Protein AF-A0A2K3KSF4-F1 (afdb_monomer_lite)

pLDDT: mean 83.71, std 9.22, range [46.28, 93.12]

Structure (mmCIF, N/CA/C/O backbone):
data_AF-A0A2K3KSF4-F1
#
_entry.id   AF-A0A2K3KSF4-F1
#
loop_
_atom_site.group_PDB
_atom_site.id
_atom_site.type_symbol
_atom_site.label_atom_id
_atom_site.label_alt_id
_atom_site.label_comp_id
_atom_site.label_asym_id
_atom_site.label_entity_id
_atom_site.label_seq_id
_atom_site.pdbx_PDB_ins_code
_atom_site.Cartn_x
_atom_site.Cartn_y
_atom_site.Cartn_z
_atom_site.occupancy
_atom_site.B_iso_or_equiv
_atom_site.auth_seq_id
_atom_site.auth_comp_id
_atom_site.auth_asym_id
_atom_site.auth_atom_id
_atom_site.pdbx_PDB_model_num
ATOM 1 N N . ILE A 1 1 ? -15.328 -20.251 12.134 1.00 49.41 1 ILE A N 1
ATOM 2 C CA . ILE A 1 1 ? -14.632 -18.938 12.129 1.00 49.41 1 ILE A CA 1
ATOM 3 C C . ILE A 1 1 ? -14.385 -18.372 13.537 1.00 49.41 1 ILE A C 1
ATOM 5 O O . ILE A 1 1 ? -13.360 -17.735 13.728 1.00 49.41 1 ILE A O 1
ATOM 9 N N . GLY A 1 2 ? -15.227 -18.679 14.537 1.00 57.62 2 GLY A N 1
ATOM 10 C CA . GLY A 1 2 ? -15.095 -18.149 15.907 1.00 57.62 2 GLY A CA 1
ATOM 11 C C . GLY A 1 2 ? -13.895 -18.628 16.746 1.00 57.62 2 GLY A C 1
ATOM 12 O O . GLY A 1 2 ? -13.465 -17.900 17.637 1.00 57.62 2 GLY A O 1
ATOM 13 N N . GLU A 1 3 ? -13.295 -19.790 16.455 1.00 66.06 3 GLU A N 1
ATOM 14 C CA . GLU A 1 3 ? -12.231 -20.343 17.321 1.00 66.06 3 GLU A CA 1
ATOM 15 C C . GLU A 1 3 ? -10.923 -19.530 17.283 1.00 66.06 3 GLU A C 1
ATOM 17 O O . GLU A 1 3 ? -10.256 -19.364 18.302 1.00 66.06 3 GLU A O 1
ATOM 22 N N . ARG A 1 4 ? -10.577 -18.928 16.134 1.00 64.56 4 ARG A N 1
ATOM 23 C CA . ARG A 1 4 ? -9.352 -18.110 16.000 1.00 64.56 4 ARG A CA 1
ATOM 24 C C . ARG A 1 4 ? -9.434 -16.801 16.792 1.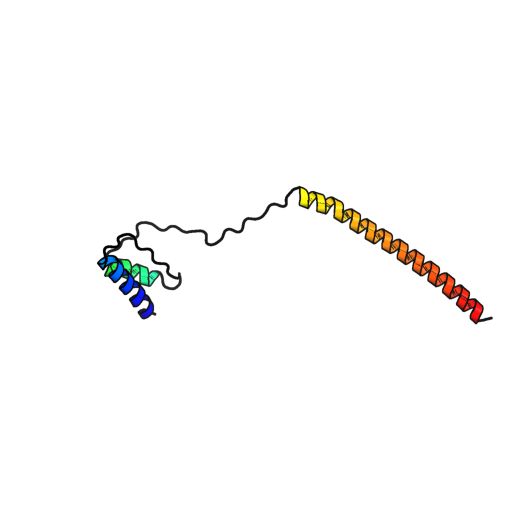00 64.56 4 ARG A C 1
ATOM 26 O O . ARG A 1 4 ? -8.424 -16.330 17.304 1.00 64.56 4 ARG A O 1
ATOM 33 N N . ASN A 1 5 ? -10.640 -16.257 16.952 1.00 71.62 5 ASN A N 1
ATOM 34 C CA . ASN A 1 5 ? -10.863 -15.045 17.743 1.00 71.62 5 ASN A CA 1
ATOM 35 C C . ASN A 1 5 ? -10.846 -15.334 19.238 1.00 71.62 5 ASN A C 1
ATOM 37 O O . ASN A 1 5 ? -10.479 -14.461 20.018 1.00 71.62 5 ASN A O 1
ATOM 41 N N . ARG A 1 6 ? -11.184 -16.562 19.650 1.00 77.00 6 ARG A N 1
ATOM 42 C CA . ARG A 1 6 ? -11.144 -16.972 21.057 1.00 77.00 6 ARG A CA 1
ATOM 43 C C . ARG A 1 6 ? -9.742 -16.834 21.645 1.00 77.00 6 ARG A C 1
ATOM 45 O O . ARG A 1 6 ? -9.611 -16.257 22.716 1.00 77.00 6 ARG A O 1
ATOM 52 N N . VAL A 1 7 ? -8.709 -17.257 20.916 1.00 83.19 7 VAL A N 1
ATOM 53 C CA . VAL A 1 7 ? -7.314 -17.141 21.377 1.00 83.19 7 VAL A CA 1
ATOM 54 C C . VAL A 1 7 ? -6.883 -15.677 21.510 1.00 83.19 7 VAL A C 1
ATOM 56 O O . VAL A 1 7 ? -6.235 -15.318 22.489 1.00 83.19 7 VAL A O 1
ATOM 59 N N . ALA A 1 8 ? -7.262 -14.811 20.565 1.00 83.00 8 ALA A N 1
ATOM 60 C CA . ALA A 1 8 ? -6.945 -13.382 20.639 1.00 83.00 8 ALA A CA 1
ATOM 61 C C . ALA A 1 8 ? -7.592 -12.715 21.867 1.00 83.00 8 ALA A C 1
ATOM 63 O O . ALA A 1 8 ? -6.933 -11.969 22.589 1.00 83.00 8 ALA A O 1
ATOM 64 N N . ILE A 1 9 ? -8.856 -13.047 22.137 1.00 86.75 9 ILE A N 1
ATOM 65 C CA . ILE A 1 9 ? -9.602 -12.569 23.305 1.00 86.75 9 ILE A CA 1
ATOM 66 C C . ILE A 1 9 ? -9.026 -13.112 24.623 1.00 86.75 9 ILE A C 1
ATOM 68 O O . ILE A 1 9 ? -8.894 -12.370 25.594 1.00 86.75 9 ILE A O 1
ATOM 72 N N . GLU A 1 10 ? -8.617 -14.378 24.662 1.00 88.06 10 GLU A N 1
ATOM 73 C CA . GLU A 1 10 ? -7.984 -14.988 25.837 1.00 88.06 10 GLU A CA 1
ATOM 74 C C . GLU A 1 10 ? -6.643 -14.314 26.171 1.00 88.06 10 GLU A C 1
ATOM 76 O O . GLU A 1 10 ? -6.359 -14.002 27.329 1.00 88.06 10 GLU A O 1
ATOM 81 N N . ARG A 1 11 ? -5.836 -14.005 25.148 1.00 89.19 11 ARG A N 1
ATOM 82 C CA . ARG A 1 11 ? -4.585 -13.254 25.322 1.00 89.19 11 ARG A CA 1
ATOM 83 C C . ARG A 1 11 ? -4.827 -11.816 25.767 1.00 89.19 11 ARG A C 1
ATOM 85 O O . ARG A 1 11 ? -4.067 -11.326 26.598 1.00 89.19 11 ARG A O 1
ATOM 92 N N . LEU A 1 12 ? -5.877 -11.169 25.261 1.00 88.94 12 LEU A N 1
ATOM 93 C CA . LEU A 1 12 ? -6.285 -9.840 25.711 1.00 88.94 12 LEU A CA 1
ATOM 94 C C . LEU A 1 12 ? -6.660 -9.851 27.198 1.00 88.94 12 LEU A C 1
ATOM 96 O O . LEU A 1 12 ? -6.143 -9.034 27.956 1.00 88.94 12 LEU A O 1
ATOM 100 N N . ARG A 1 13 ? -7.487 -10.814 27.627 1.00 89.50 13 ARG A N 1
ATOM 101 C CA . ARG A 1 13 ? -7.865 -10.994 29.037 1.00 89.50 13 ARG A CA 1
ATOM 102 C C . ARG A 1 13 ? -6.632 -11.195 29.917 1.00 89.50 13 ARG A C 1
ATOM 104 O O . ARG A 1 13 ? -6.425 -10.430 30.846 1.00 89.50 13 ARG A O 1
ATOM 111 N N . SER A 1 14 ? -5.745 -12.120 29.543 1.00 91.06 14 SER A N 1
ATOM 112 C CA . SER A 1 14 ? -4.503 -12.368 30.287 1.00 91.06 14 SER A CA 1
ATOM 113 C C . SER A 1 14 ? -3.594 -11.134 30.386 1.00 91.06 14 SER A C 1
ATOM 115 O O . SER A 1 14 ? -2.907 -10.958 31.389 1.00 91.06 14 SER A O 1
ATOM 117 N N . ALA A 1 15 ? -3.561 -10.275 29.363 1.00 90.50 15 ALA A N 1
ATOM 118 C CA . ALA A 1 15 ? -2.792 -9.034 29.408 1.00 90.50 15 ALA A CA 1
ATOM 119 C C . ALA A 1 15 ? -3.422 -7.993 30.352 1.00 90.50 15 ALA A C 1
ATOM 121 O O . ALA A 1 15 ? -2.696 -7.329 31.092 1.00 90.50 15 ALA A O 1
ATOM 122 N N . MET A 1 16 ? -4.751 -7.881 30.377 1.00 89.00 16 MET A N 1
ATOM 123 C CA . MET A 1 16 ? -5.449 -6.992 31.312 1.00 89.00 16 MET A CA 1
ATOM 124 C C . MET A 1 16 ? -5.358 -7.486 32.758 1.00 89.00 16 MET A C 1
ATOM 126 O O . MET A 1 16 ? -5.091 -6.681 33.645 1.00 89.00 16 MET A O 1
ATOM 130 N N . ASP A 1 17 ? -5.453 -8.799 32.988 1.00 91.56 17 ASP A N 1
ATOM 131 C CA . ASP A 1 17 ? -5.283 -9.413 34.315 1.00 91.56 17 ASP A CA 1
ATOM 132 C C . ASP A 1 17 ? -3.872 -9.173 34.885 1.00 91.56 17 ASP A C 1
ATOM 134 O O . ASP A 1 17 ? -3.682 -9.086 36.095 1.00 91.56 17 ASP A O 1
ATOM 138 N N . LYS A 1 18 ? -2.867 -9.007 34.014 1.00 93.12 18 LYS A N 1
ATOM 139 C CA . LYS A 1 18 ? -1.495 -8.608 34.385 1.00 93.12 18 LYS A CA 1
ATOM 140 C C . LYS A 1 18 ? -1.340 -7.105 34.660 1.00 93.12 18 LYS A C 1
ATOM 142 O O . LYS A 1 18 ? -0.231 -6.656 34.941 1.00 93.12 18 LYS A O 1
ATOM 147 N N . GLY A 1 19 ? -2.417 -6.324 34.573 1.00 92.44 19 GLY A N 1
ATOM 148 C CA . GLY A 1 19 ? -2.430 -4.884 34.838 1.00 92.44 19 GLY A CA 1
ATOM 149 C C . GLY A 1 19 ? -2.018 -4.005 33.653 1.00 92.44 19 GLY A C 1
ATOM 150 O O . GLY A 1 19 ? -1.748 -2.818 33.841 1.00 92.44 19 GLY A O 1
ATOM 151 N N . HIS A 1 20 ? -1.948 -4.539 32.427 1.00 91.12 20 HIS A N 1
ATOM 152 C CA . HIS A 1 20 ? -1.649 -3.718 31.253 1.00 91.12 20 HIS A CA 1
ATOM 153 C C . HIS A 1 20 ? -2.869 -2.880 30.847 1.00 91.12 20 HIS A C 1
ATOM 155 O O . HIS A 1 20 ? -3.930 -3.410 30.535 1.00 91.12 20 HIS A O 1
ATOM 161 N N . ASN A 1 21 ? -2.695 -1.560 30.797 1.00 85.00 21 ASN A N 1
ATOM 162 C CA . ASN A 1 21 ? -3.738 -0.589 30.441 1.00 85.00 21 ASN A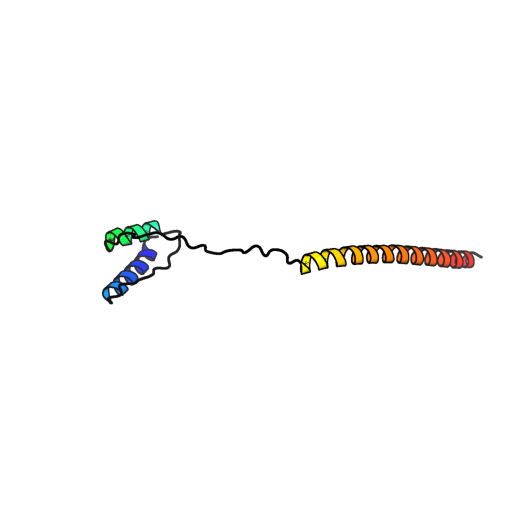 CA 1
ATOM 163 C C . ASN A 1 21 ? -3.630 -0.057 28.999 1.00 85.00 21 ASN A C 1
ATOM 165 O O . ASN A 1 21 ? -4.545 0.600 28.511 1.00 85.00 21 ASN A O 1
ATOM 169 N N . LYS A 1 22 ? -2.514 -0.326 28.311 1.00 86.44 22 LYS A N 1
ATOM 170 C CA . LYS A 1 22 ? -2.266 0.061 26.916 1.00 86.44 22 LYS A CA 1
ATOM 171 C C . LYS A 1 22 ? -1.970 -1.188 26.101 1.00 86.44 22 LYS A C 1
ATOM 173 O O . LYS A 1 22 ? -0.861 -1.714 26.151 1.00 86.44 22 LYS A O 1
ATOM 178 N N . ILE A 1 23 ? -2.972 -1.669 25.373 1.00 88.38 23 ILE A N 1
ATOM 179 C CA . ILE A 1 23 ? -2.887 -2.907 24.598 1.00 88.38 23 ILE A CA 1
ATOM 180 C C . ILE A 1 23 ? -3.199 -2.584 23.139 1.00 88.38 23 ILE A C 1
ATOM 182 O O . ILE A 1 23 ? -4.236 -2.000 22.838 1.00 88.38 23 ILE A O 1
ATOM 186 N N . ALA A 1 24 ? -2.297 -2.968 22.237 1.00 87.31 24 ALA A N 1
ATOM 187 C CA . ALA A 1 24 ? -2.499 -2.872 20.797 1.00 87.31 24 ALA A CA 1
ATOM 188 C C . ALA A 1 24 ? -2.771 -4.268 20.225 1.00 87.31 24 ALA A C 1
ATOM 190 O O . ALA A 1 24 ? -2.031 -5.211 20.508 1.00 87.31 24 ALA A O 1
ATOM 191 N N . ILE A 1 25 ? -3.819 -4.399 19.410 1.00 82.06 25 ILE A N 1
ATOM 192 C CA . ILE A 1 25 ? -4.175 -5.650 18.733 1.00 82.06 25 ILE A CA 1
ATOM 193 C C . ILE A 1 25 ? -3.992 -5.437 17.232 1.00 82.06 25 ILE A C 1
ATOM 195 O O . ILE A 1 25 ? -4.756 -4.702 16.610 1.00 82.06 25 ILE A O 1
ATOM 199 N N . LEU A 1 26 ? -2.986 -6.086 16.641 1.00 82.00 26 LEU A N 1
ATOM 200 C CA . LEU A 1 26 ? -2.839 -6.134 15.188 1.00 82.00 26 LEU A CA 1
ATOM 201 C C . LEU A 1 26 ? -3.730 -7.252 14.646 1.00 82.00 26 LEU A C 1
ATOM 203 O O . LEU A 1 26 ? -3.510 -8.426 14.945 1.00 82.00 26 LEU A O 1
ATOM 207 N N . TYR A 1 27 ? -4.749 -6.888 13.871 1.00 79.12 27 TYR A N 1
ATOM 208 C CA . TYR A 1 27 ? -5.770 -7.828 13.427 1.00 79.12 27 TYR A CA 1
ATOM 209 C C . TYR A 1 27 ? -6.141 -7.615 11.953 1.00 79.12 27 TYR A C 1
ATOM 211 O O . TYR A 1 27 ? -6.196 -6.487 11.469 1.00 79.12 27 TYR A O 1
ATOM 219 N N . GLY A 1 28 ? -6.376 -8.710 11.224 1.00 77.19 28 GLY A N 1
ATOM 220 C CA . GLY A 1 28 ? -6.708 -8.678 9.796 1.00 77.19 28 GLY A CA 1
ATOM 221 C C . GLY A 1 28 ? -8.153 -8.242 9.524 1.00 77.19 28 GLY A C 1
ATOM 222 O O . GLY A 1 28 ? -9.083 -8.637 10.226 1.00 77.19 28 GLY A O 1
ATOM 223 N N . SER A 1 29 ? -8.359 -7.470 8.458 1.00 68.69 29 SER A N 1
ATOM 224 C CA . SER A 1 29 ? -9.631 -6.814 8.108 1.00 68.69 29 SER A CA 1
ATOM 225 C C . SER A 1 29 ? -10.832 -7.753 7.923 1.00 68.69 29 SER A C 1
ATOM 227 O O . SER A 1 29 ? -11.964 -7.354 8.185 1.00 68.69 29 SER A O 1
ATOM 229 N N . TYR A 1 30 ? -10.614 -9.009 7.527 1.00 70.94 30 TYR A N 1
ATOM 230 C CA . TYR A 1 30 ? -11.689 -9.941 7.155 1.00 70.94 30 TYR A CA 1
ATOM 231 C C . TYR A 1 30 ? -12.632 -10.342 8.314 1.00 70.94 30 TYR A C 1
ATOM 233 O O . TYR A 1 30 ? -13.746 -10.804 8.078 1.00 70.94 30 TYR A O 1
ATOM 241 N N . HIS A 1 31 ? -12.227 -10.150 9.572 1.00 72.31 31 HIS A N 1
ATOM 242 C CA . HIS A 1 31 ? -12.981 -10.622 10.745 1.00 72.31 31 HIS A CA 1
ATOM 243 C C . HIS A 1 31 ? -13.158 -9.561 11.848 1.00 72.31 31 HIS A C 1
ATOM 245 O O . HIS A 1 31 ? -13.545 -9.881 12.973 1.00 72.31 31 HIS A O 1
ATOM 251 N N . MET A 1 32 ? -12.896 -8.291 11.529 1.00 71.81 32 MET A N 1
ATOM 252 C CA . MET A 1 32 ? -12.971 -7.162 12.464 1.00 71.81 32 MET A CA 1
ATOM 253 C C . MET A 1 32 ? -14.354 -6.954 13.124 1.00 71.81 32 MET A C 1
ATOM 255 O O . MET A 1 32 ? -14.374 -6.618 14.308 1.00 71.81 32 MET A O 1
ATOM 259 N N . PRO A 1 33 ? -15.504 -7.196 12.453 1.00 79.31 33 PRO A N 1
ATOM 260 C CA . PRO A 1 33 ? -16.817 -7.025 13.084 1.00 79.31 33 PRO A CA 1
ATOM 261 C C . PRO A 1 33 ? -17.070 -7.965 14.273 1.00 79.31 33 PRO A C 1
ATOM 263 O O . PRO A 1 33 ? -17.644 -7.542 15.273 1.00 79.31 33 PRO A O 1
ATOM 266 N N . ASP A 1 34 ? -16.610 -9.220 14.201 1.00 81.94 34 ASP A N 1
ATOM 267 C CA . ASP A 1 34 ? -16.772 -10.175 15.308 1.00 81.94 34 ASP A CA 1
ATOM 268 C C . ASP A 1 34 ? -15.857 -9.826 16.488 1.00 81.94 34 ASP A C 1
ATOM 270 O O . ASP A 1 34 ? -16.296 -9.850 17.635 1.00 81.94 34 ASP A O 1
ATOM 274 N N . LEU A 1 35 ? -14.610 -9.420 16.217 1.00 82.69 35 LEU A N 1
ATOM 275 C CA . LEU A 1 35 ? -13.702 -8.953 17.265 1.00 82.69 35 LEU A CA 1
ATOM 276 C C . LEU A 1 35 ? -14.256 -7.701 17.961 1.00 82.69 35 LEU A C 1
ATOM 278 O O . LEU A 1 35 ? -14.287 -7.648 19.187 1.00 82.69 35 LEU A O 1
ATOM 282 N N . GLY A 1 36 ? -14.741 -6.724 17.189 1.00 83.00 36 GLY A N 1
ATOM 283 C CA . GLY A 1 36 ? -15.339 -5.498 17.719 1.00 83.00 36 GLY A CA 1
ATOM 284 C C . GLY A 1 36 ? -16.563 -5.765 18.596 1.00 83.00 36 GLY A C 1
ATOM 285 O O . GLY A 1 36 ? -16.682 -5.180 19.672 1.00 83.00 36 GLY A O 1
ATOM 286 N N . ARG A 1 37 ? -17.435 -6.698 18.188 1.00 85.88 37 ARG A N 1
ATOM 287 C CA . ARG A 1 37 ? -18.582 -7.133 18.999 1.00 85.88 37 ARG A CA 1
ATOM 288 C C . ARG A 1 37 ? -18.132 -7.699 20.347 1.00 85.88 37 ARG A C 1
ATOM 290 O O . ARG A 1 37 ? -18.636 -7.275 21.381 1.00 85.88 37 ARG A O 1
ATOM 297 N N . ARG A 1 38 ? -17.147 -8.600 20.352 1.00 86.25 38 ARG A N 1
ATOM 298 C CA . ARG A 1 38 ? -16.651 -9.244 21.582 1.00 86.25 38 ARG A CA 1
ATOM 299 C C . ARG A 1 38 ? -15.923 -8.278 22.512 1.00 86.25 38 ARG A C 1
ATOM 301 O O . ARG A 1 38 ? -16.067 -8.391 23.721 1.00 86.25 38 ARG A O 1
ATOM 308 N N . LEU A 1 39 ? -15.189 -7.303 21.972 1.00 86.94 39 LEU A N 1
ATOM 309 C CA . LEU A 1 39 ? -14.577 -6.238 22.777 1.00 86.94 39 LEU A CA 1
ATOM 310 C C . LEU A 1 39 ? -15.628 -5.418 23.537 1.00 86.94 39 LEU A C 1
ATOM 312 O O . LEU A 1 39 ? -15.396 -5.033 24.679 1.00 86.94 39 LEU A O 1
ATOM 316 N N . ARG A 1 40 ? -16.789 -5.184 22.920 1.00 87.06 40 ARG A N 1
ATOM 317 C CA . ARG A 1 40 ? -17.890 -4.446 23.540 1.00 87.06 40 ARG A CA 1
ATOM 318 C C . ARG A 1 40 ? -18.685 -5.293 24.532 1.00 87.06 40 ARG A C 1
ATOM 320 O O . ARG A 1 40 ? -19.011 -4.801 25.598 1.00 87.06 40 ARG A O 1
ATOM 327 N N . GLU A 1 41 ? -19.008 -6.535 24.176 1.00 87.69 41 GLU A N 1
ATOM 328 C CA . GLU A 1 41 ? -19.861 -7.414 24.990 1.00 87.69 41 GLU A CA 1
ATOM 329 C C . GLU A 1 41 ? -19.118 -8.080 26.160 1.00 87.69 41 GLU A C 1
ATOM 331 O O . GLU A 1 41 ? -19.707 -8.262 27.217 1.00 87.69 41 GLU A O 1
ATOM 336 N N . GLU A 1 42 ? -17.848 -8.475 25.990 1.00 87.00 42 GLU A N 1
ATOM 337 C CA . GLU A 1 42 ? -17.099 -9.225 27.018 1.00 87.00 42 GLU A CA 1
ATOM 338 C C . GLU A 1 42 ? -16.203 -8.344 27.904 1.00 87.00 42 GLU A C 1
ATOM 340 O O . GLU A 1 42 ? -15.756 -8.805 28.957 1.00 87.00 42 GLU A O 1
ATOM 345 N N . PHE A 1 43 ? -15.893 -7.118 27.469 1.00 85.31 43 PHE A N 1
ATOM 346 C CA . PHE A 1 43 ? -14.958 -6.217 28.156 1.00 85.31 43 PHE A CA 1
ATOM 347 C C . PHE A 1 43 ? -15.496 -4.796 28.353 1.00 85.31 43 PHE A C 1
ATOM 349 O O . PHE A 1 43 ? -14.744 -3.935 28.805 1.00 85.31 43 PHE A O 1
ATOM 356 N N . ASP A 1 44 ? -16.756 -4.536 27.983 1.00 86.06 44 ASP A N 1
ATOM 357 C CA . ASP A 1 44 ? -17.413 -3.225 28.097 1.00 86.06 44 ASP A CA 1
ATOM 358 C C . ASP A 1 44 ? -16.618 -2.065 27.462 1.00 86.06 44 ASP A C 1
ATOM 360 O O . ASP A 1 44 ? -16.752 -0.897 27.837 1.00 86.06 44 ASP A O 1
ATOM 364 N N . LEU A 1 45 ? -15.772 -2.368 26.469 1.00 86.94 45 LEU A N 1
ATOM 365 C CA . LEU A 1 45 ? -14.950 -1.365 25.802 1.00 86.94 45 LEU A CA 1
ATOM 366 C C . LEU A 1 45 ? -15.787 -0.568 24.802 1.00 86.94 45 LEU A C 1
ATOM 368 O O . LEU A 1 45 ? -16.544 -1.115 23.994 1.00 86.94 45 LEU A O 1
ATOM 372 N N . ILE A 1 46 ? -15.589 0.747 24.816 1.00 85.69 46 ILE A N 1
ATOM 373 C CA . ILE A 1 46 ? -16.271 1.686 23.928 1.00 85.69 46 ILE A CA 1
ATOM 374 C C . ILE A 1 46 ? -15.232 2.249 22.948 1.00 85.69 46 ILE A C 1
ATOM 376 O O . ILE A 1 46 ? -14.171 2.699 23.389 1.00 85.69 46 ILE A O 1
ATOM 380 N N . PRO A 1 47 ? -15.489 2.234 21.626 1.00 83.44 47 PRO A N 1
ATOM 381 C CA . PRO A 1 47 ? -14.573 2.832 20.662 1.00 83.44 47 PRO A CA 1
ATOM 382 C C . PRO A 1 47 ? -14.454 4.339 20.916 1.00 83.44 47 PRO A C 1
ATOM 384 O O . PRO A 1 47 ? -15.452 5.056 20.884 1.00 83.44 47 PRO A O 1
ATOM 387 N N . SER A 1 48 ? -13.235 4.819 21.159 1.00 87.25 48 SER A N 1
ATOM 388 C CA . SER A 1 48 ? -12.951 6.242 21.389 1.00 87.25 48 SER A CA 1
ATOM 389 C C . SER A 1 48 ? -12.672 7.018 20.098 1.00 87.25 48 SER A C 1
ATOM 391 O O . SER A 1 48 ? -12.886 8.225 20.050 1.00 87.25 48 SER A O 1
ATOM 393 N N . GLY A 1 49 ? -12.220 6.337 19.042 1.00 84.94 49 GLY A N 1
ATOM 394 C CA . GLY A 1 49 ? -11.921 6.932 17.744 1.00 84.94 49 GLY A CA 1
ATOM 395 C C . GLY A 1 49 ? -11.457 5.888 16.731 1.00 84.94 49 GLY A C 1
ATOM 396 O O . GLY A 1 49 ? -11.053 4.785 17.099 1.00 84.94 49 GLY A O 1
ATOM 397 N N . VAL A 1 50 ? -11.535 6.237 15.448 1.00 85.62 50 VAL A N 1
ATOM 398 C CA . VAL A 1 50 ? -11.022 5.423 14.339 1.00 85.62 50 VAL A CA 1
ATOM 399 C C . VAL A 1 50 ? -10.090 6.298 13.517 1.00 85.62 50 VAL A C 1
ATOM 401 O O . VAL A 1 50 ? -10.510 7.330 12.998 1.00 85.62 50 VAL A O 1
ATOM 404 N N . GLU A 1 51 ? -8.83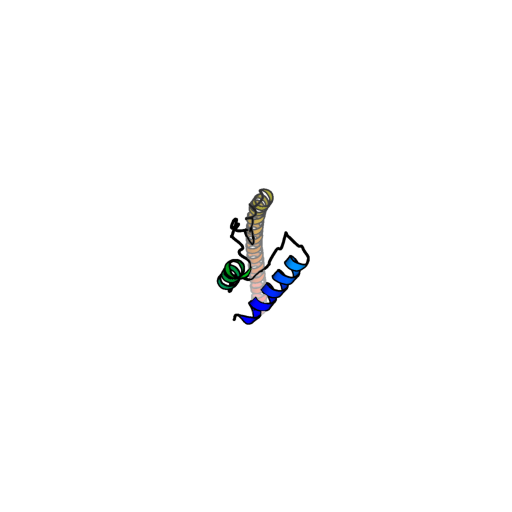6 5.874 13.392 1.00 87.31 51 GLU A N 1
ATOM 405 C CA . GLU A 1 51 ? -7.837 6.528 12.553 1.00 87.31 51 GLU A CA 1
ATOM 406 C C . GLU A 1 51 ? -7.455 5.600 11.400 1.00 87.31 51 GLU A C 1
ATOM 408 O O . GLU A 1 51 ? -7.102 4.436 11.603 1.00 87.31 51 GLU A O 1
ATOM 413 N N . TRP A 1 52 ? -7.539 6.117 10.177 1.00 84.25 52 TRP A N 1
ATOM 414 C CA . TRP A 1 52 ? -7.117 5.401 8.981 1.00 84.25 52 TRP A CA 1
ATOM 415 C C . TRP A 1 52 ? -5.694 5.813 8.626 1.00 84.25 52 TRP A C 1
ATOM 417 O O . TRP A 1 52 ? -5.450 6.957 8.249 1.00 84.25 52 TRP A O 1
ATOM 427 N N . LEU A 1 53 ? -4.759 4.869 8.720 1.00 83.81 53 LEU A N 1
ATOM 428 C CA . LEU A 1 53 ? -3.375 5.080 8.310 1.00 83.81 53 LEU A CA 1
ATOM 429 C C . LEU A 1 53 ? -3.192 4.682 6.844 1.00 83.81 53 LEU A C 1
ATOM 431 O O . LEU A 1 53 ? -3.612 3.605 6.414 1.00 83.81 53 LEU A O 1
ATOM 435 N N . THR A 1 54 ? -2.530 5.541 6.072 1.00 84.56 54 THR A N 1
ATOM 436 C CA . THR A 1 54 ? -2.156 5.240 4.687 1.00 84.56 54 THR A CA 1
ATOM 437 C C . THR A 1 54 ? -1.134 4.102 4.667 1.00 84.56 54 THR A C 1
ATOM 439 O O . THR A 1 54 ? -0.005 4.278 5.116 1.00 84.56 54 THR A O 1
ATOM 442 N N . ALA A 1 55 ? -1.517 2.939 4.128 1.00 82.44 55 ALA A N 1
ATOM 443 C CA . ALA A 1 55 ? -0.676 1.736 4.126 1.00 82.44 55 ALA A CA 1
ATOM 444 C C . ALA A 1 55 ? 0.615 1.898 3.307 1.00 82.44 55 ALA A C 1
ATOM 446 O O . ALA A 1 55 ? 1.670 1.397 3.689 1.00 82.44 55 ALA A O 1
ATOM 447 N N . TRP A 1 56 ? 0.542 2.610 2.183 1.00 83.06 56 TRP A N 1
ATOM 448 C CA . TRP A 1 56 ? 1.707 2.992 1.396 1.00 83.06 56 TRP A CA 1
ATOM 449 C C . TRP A 1 56 ? 1.439 4.302 0.666 1.00 83.06 56 TRP A C 1
ATOM 451 O O . TRP A 1 56 ? 0.351 4.541 0.143 1.00 83.06 56 TRP A O 1
ATOM 461 N N . PHE A 1 57 ? 2.461 5.147 0.604 1.00 83.62 57 PHE A N 1
ATOM 462 C CA . PHE A 1 57 ? 2.442 6.374 -0.174 1.00 83.62 57 PHE A CA 1
ATOM 463 C C . PHE A 1 57 ? 3.450 6.246 -1.314 1.00 83.62 57 PHE A C 1
ATOM 465 O O . PHE A 1 57 ? 4.658 6.180 -1.083 1.00 83.62 57 PHE A O 1
ATOM 472 N N . ILE A 1 58 ? 2.961 6.192 -2.553 1.00 82.56 58 ILE A N 1
ATOM 473 C CA . ILE A 1 58 ? 3.828 6.210 -3.732 1.00 82.56 58 ILE A CA 1
ATOM 474 C C . ILE A 1 58 ? 4.054 7.672 -4.101 1.00 82.56 58 ILE A C 1
ATOM 476 O O . ILE A 1 58 ? 3.192 8.324 -4.687 1.00 82.56 58 ILE A O 1
ATOM 480 N N . SER A 1 59 ? 5.226 8.190 -3.742 1.00 80.38 59 SER A N 1
ATOM 481 C CA . SER A 1 59 ? 5.644 9.521 -4.171 1.00 80.38 59 SER A CA 1
ATOM 482 C C . SER A 1 59 ? 5.985 9.495 -5.660 1.00 80.38 59 SER A C 1
ATOM 484 O O . SER A 1 59 ? 6.902 8.787 -6.085 1.00 80.38 59 SER A O 1
ATOM 486 N N . GLN A 1 60 ? 5.261 10.279 -6.459 1.00 74.56 60 GLN A N 1
ATOM 487 C CA . GLN A 1 60 ? 5.625 10.522 -7.850 1.00 74.56 60 GLN A CA 1
ATOM 488 C C . GLN A 1 60 ? 6.890 11.385 -7.867 1.00 74.56 60 GLN A C 1
ATOM 490 O O . GLN A 1 60 ? 6.840 12.585 -7.584 1.00 74.56 60 GLN A O 1
ATOM 495 N N . ARG A 1 61 ? 8.049 10.790 -8.179 1.00 76.62 61 ARG A N 1
ATOM 496 C CA . ARG A 1 61 ? 9.272 11.579 -8.369 1.00 76.62 61 ARG A CA 1
ATOM 497 C C . ARG A 1 61 ? 9.093 12.464 -9.594 1.00 76.62 61 ARG A C 1
ATOM 499 O O . ARG A 1 61 ? 9.024 11.976 -10.719 1.00 76.62 61 ARG A O 1
ATOM 506 N N . LYS A 1 62 ? 9.067 13.776 -9.372 1.00 77.81 62 LYS A N 1
ATOM 507 C CA . LYS A 1 62 ? 9.158 14.756 -10.451 1.00 77.81 62 LYS A CA 1
ATOM 508 C C . LYS A 1 62 ? 10.492 14.547 -11.171 1.00 77.81 62 LYS A C 1
ATOM 510 O O . LYS A 1 62 ? 11.532 14.473 -10.513 1.00 77.81 62 LYS A O 1
ATOM 515 N N . ALA A 1 63 ? 10.460 14.435 -12.498 1.00 75.25 63 ALA A N 1
ATOM 516 C CA . ALA A 1 63 ? 11.683 14.411 -13.292 1.00 75.25 63 ALA A CA 1
ATOM 517 C C . ALA A 1 63 ? 12.514 15.652 -12.940 1.00 75.25 63 ALA A C 1
ATOM 519 O O . ALA A 1 63 ? 11.989 16.769 -12.920 1.00 75.25 63 ALA A O 1
ATOM 520 N N . ASN A 1 64 ? 13.785 15.456 -12.593 1.00 82.44 64 ASN A N 1
ATOM 521 C CA . ASN A 1 64 ? 14.660 16.576 -12.280 1.00 82.44 64 ASN A CA 1
ATOM 522 C C . ASN A 1 64 ? 15.103 17.261 -13.585 1.00 82.44 64 ASN A C 1
ATOM 524 O O . ASN A 1 64 ? 15.133 16.656 -14.661 1.00 82.44 64 ASN A O 1
ATOM 528 N N . ASN A 1 65 ? 15.465 18.542 -13.488 1.00 86.19 65 ASN A N 1
ATOM 529 C CA . ASN A 1 65 ? 15.875 19.328 -14.654 1.00 86.19 65 ASN A CA 1
ATOM 530 C C . ASN A 1 65 ? 17.081 18.699 -15.370 1.00 86.19 65 ASN A C 1
ATOM 532 O O . ASN A 1 65 ? 17.158 18.760 -16.591 1.00 86.19 65 ASN A O 1
ATOM 536 N N . LEU A 1 66 ? 17.976 18.031 -14.635 1.00 86.06 66 LEU A N 1
ATOM 537 C CA . LEU A 1 66 ? 19.135 17.348 -15.207 1.00 86.06 66 LEU A CA 1
ATOM 538 C C . LEU A 1 66 ? 18.740 16.188 -16.136 1.00 86.06 66 LEU A C 1
ATOM 540 O O . LEU A 1 66 ? 19.281 16.090 -17.232 1.00 86.06 66 LEU A O 1
ATOM 544 N N . THR A 1 67 ? 17.780 15.341 -15.746 1.00 86.81 67 THR A N 1
ATOM 545 C CA . THR A 1 67 ? 17.281 14.248 -16.596 1.00 86.81 67 THR A CA 1
ATOM 546 C C . THR A 1 67 ? 16.608 14.793 -17.851 1.00 86.81 67 THR A C 1
ATOM 548 O O . THR A 1 67 ? 16.825 14.260 -18.935 1.00 86.81 67 THR A O 1
ATOM 551 N N . ILE A 1 68 ? 15.838 15.878 -17.730 1.00 89.69 68 ILE A N 1
ATOM 552 C CA . ILE A 1 68 ? 15.195 16.516 -18.887 1.00 89.69 68 ILE A CA 1
ATOM 553 C C . ILE A 1 68 ? 16.255 17.080 -19.844 1.00 89.69 68 ILE A C 1
ATOM 555 O O . ILE A 1 68 ? 16.197 16.813 -21.041 1.00 89.69 68 ILE A O 1
ATOM 559 N N . MET A 1 69 ? 17.256 17.799 -19.327 1.00 89.06 69 MET A N 1
ATOM 560 C CA . MET A 1 69 ? 18.353 18.330 -20.142 1.00 89.06 69 MET A CA 1
ATOM 561 C C . MET A 1 69 ? 19.160 17.213 -20.814 1.00 89.06 69 MET A C 1
ATOM 563 O O . MET A 1 69 ? 19.458 17.302 -22.002 1.00 89.06 69 MET A O 1
ATOM 567 N N . ALA A 1 70 ? 19.461 16.130 -20.092 1.00 89.94 70 ALA A N 1
ATOM 568 C CA . ALA A 1 70 ? 20.162 14.980 -20.652 1.00 89.94 70 ALA A CA 1
ATOM 569 C C . ALA A 1 70 ? 19.380 14.352 -21.817 1.00 89.94 70 ALA A C 1
ATOM 571 O O . ALA A 1 70 ? 19.960 14.087 -22.866 1.00 89.94 70 ALA A O 1
ATOM 572 N N . LEU A 1 71 ? 18.062 14.179 -21.680 1.00 88.19 71 LEU A N 1
ATOM 573 C CA . LEU A 1 71 ? 17.211 13.652 -22.752 1.00 88.19 71 LEU A CA 1
ATOM 574 C C . LEU A 1 71 ? 17.191 14.569 -23.983 1.00 88.19 71 LEU A C 1
ATOM 576 O O . LEU A 1 71 ? 17.299 14.080 -25.109 1.00 88.19 71 LEU A O 1
ATOM 580 N N . LEU A 1 72 ? 17.108 15.886 -23.774 1.00 89.81 72 LEU A N 1
ATOM 581 C CA . LEU A 1 72 ? 17.117 16.871 -24.859 1.00 89.81 72 LEU A CA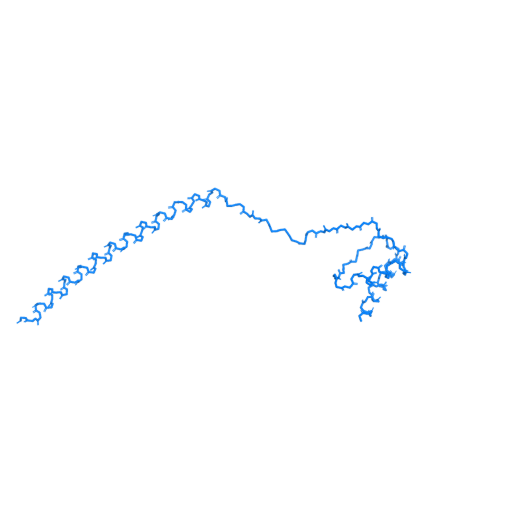 1
ATOM 582 C C . LEU A 1 72 ? 18.443 16.908 -25.626 1.00 89.81 72 LEU A C 1
ATOM 584 O O . LEU A 1 72 ? 18.433 17.198 -26.816 1.00 89.81 72 LEU A O 1
ATOM 588 N N . ILE A 1 73 ? 19.566 16.609 -24.972 1.00 92.56 73 ILE A N 1
ATOM 589 C CA . ILE A 1 73 ? 20.891 16.607 -25.609 1.00 92.56 73 ILE A CA 1
ATOM 590 C C . ILE A 1 73 ? 21.183 15.258 -26.273 1.00 92.56 73 ILE A C 1
ATOM 592 O O . ILE A 1 73 ? 21.665 15.210 -27.402 1.00 92.56 73 ILE A O 1
ATOM 596 N N . ILE A 1 74 ? 20.884 14.150 -25.594 1.00 91.69 74 ILE A N 1
ATOM 597 C CA . ILE A 1 74 ? 21.232 12.806 -26.070 1.00 91.69 74 ILE A CA 1
ATOM 598 C C . ILE A 1 74 ? 20.362 12.408 -27.268 1.00 91.69 74 ILE A C 1
ATOM 600 O O . ILE A 1 74 ? 20.862 11.799 -28.212 1.00 91.69 74 ILE A O 1
ATOM 604 N N . SER A 1 75 ? 19.078 12.780 -27.282 1.00 92.12 75 SER A N 1
ATOM 605 C CA . SER A 1 75 ? 18.163 12.369 -28.353 1.00 92.12 75 SER A CA 1
ATOM 606 C C . SER A 1 75 ? 18.585 12.881 -29.746 1.00 92.12 75 SER A C 1
ATOM 608 O O . SER A 1 75 ? 18.632 12.072 -30.675 1.00 92.12 75 SER A O 1
ATOM 610 N N . PRO A 1 76 ? 18.942 14.166 -29.945 1.00 91.31 76 PRO A N 1
ATOM 611 C CA . PRO A 1 76 ? 19.474 14.645 -31.222 1.00 91.31 76 PRO A CA 1
ATOM 612 C C . PRO A 1 76 ? 20.811 14.007 -31.609 1.00 91.31 76 PRO A C 1
ATOM 614 O O . PRO A 1 76 ? 21.023 13.719 -32.783 1.00 91.31 76 PRO A O 1
ATOM 617 N N . VAL A 1 77 ? 21.699 13.752 -30.641 1.00 92.94 77 VAL A N 1
ATOM 618 C CA . VAL A 1 77 ? 23.003 13.114 -30.895 1.00 92.94 77 VAL A CA 1
ATOM 619 C C . VAL A 1 77 ? 22.817 11.703 -31.451 1.00 92.94 77 VAL A C 1
ATOM 621 O O . VAL A 1 77 ? 23.428 11.362 -32.460 1.00 92.94 77 VAL A O 1
ATOM 624 N N . LEU A 1 78 ? 21.915 10.915 -30.861 1.00 88.62 78 LEU A N 1
ATOM 625 C CA . LEU A 1 78 ? 21.582 9.575 -31.352 1.00 88.62 78 LEU A CA 1
ATOM 626 C C . LEU A 1 78 ? 20.944 9.608 -32.749 1.00 88.62 78 LEU A C 1
ATOM 628 O O . LEU A 1 78 ? 21.247 8.763 -33.589 1.00 88.62 78 LEU A O 1
ATOM 632 N N . LEU A 1 79 ? 20.075 10.587 -33.020 1.00 88.31 79 LEU A N 1
ATOM 633 C CA . LEU A 1 79 ? 19.463 10.757 -34.343 1.00 88.31 79 LEU A CA 1
ATOM 634 C C . LEU A 1 79 ? 20.495 11.112 -35.416 1.00 88.31 79 LEU A C 1
ATOM 636 O O . LEU A 1 79 ? 20.431 10.584 -36.529 1.00 88.31 79 LEU A O 1
ATOM 640 N N . LEU A 1 80 ? 21.441 11.994 -35.089 1.00 87.94 80 LEU A N 1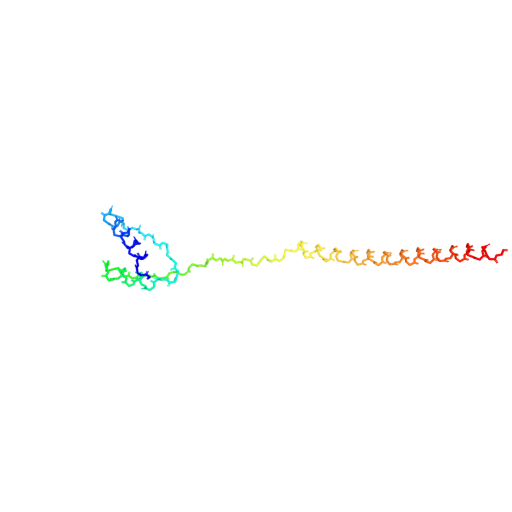
ATOM 641 C CA . LEU A 1 80 ? 22.541 12.327 -35.983 1.00 87.94 80 LEU A CA 1
ATOM 642 C C . LEU A 1 80 ? 23.404 11.092 -36.232 1.00 87.94 80 LEU A C 1
ATOM 644 O O . LEU A 1 80 ? 23.624 10.760 -37.392 1.00 87.94 80 LEU A O 1
ATOM 648 N N . ASP A 1 81 ? 23.813 10.372 -35.188 1.00 89.62 81 ASP A N 1
ATOM 649 C CA . ASP A 1 81 ? 24.620 9.151 -35.307 1.00 89.62 81 ASP A CA 1
ATOM 650 C C . ASP A 1 81 ? 23.965 8.111 -36.237 1.00 89.62 81 ASP A C 1
ATOM 652 O O . ASP A 1 81 ? 24.576 7.653 -37.207 1.00 89.62 81 ASP A O 1
ATOM 656 N N . LEU A 1 82 ? 22.665 7.850 -36.059 1.00 90.06 82 LEU A N 1
ATOM 657 C CA . LEU A 1 82 ? 21.881 6.988 -36.953 1.00 90.06 82 LEU A CA 1
ATOM 658 C C . LEU A 1 82 ? 21.874 7.481 -38.412 1.00 90.06 82 LEU A C 1
ATOM 660 O O . LEU A 1 82 ? 21.892 6.676 -39.348 1.00 90.06 82 LEU A O 1
ATOM 664 N N . CYS A 1 83 ? 21.836 8.797 -38.633 1.00 89.44 83 CYS A N 1
ATOM 665 C CA . CYS A 1 83 ? 21.881 9.395 -39.967 1.00 89.44 83 CYS A CA 1
ATOM 666 C C . CYS A 1 83 ? 23.259 9.213 -40.629 1.00 89.44 83 CYS A C 1
ATOM 668 O O . CYS A 1 83 ? 23.339 8.819 -41.798 1.00 89.44 83 CYS A O 1
ATOM 670 N N . TRP A 1 84 ? 24.338 9.418 -39.869 1.00 88.00 84 TRP A N 1
ATOM 671 C CA . TRP A 1 84 ? 25.715 9.194 -40.316 1.00 88.00 84 TRP A CA 1
ATOM 672 C C . TRP A 1 84 ? 25.949 7.733 -40.712 1.00 88.00 84 TRP A C 1
ATOM 674 O O . TRP A 1 84 ? 26.472 7.467 -41.798 1.00 88.00 84 TRP A O 1
ATOM 684 N N . TRP A 1 85 ? 25.467 6.781 -39.908 1.00 89.69 85 TRP A N 1
ATOM 685 C CA . TRP A 1 85 ? 25.534 5.352 -40.227 1.00 89.69 85 TRP A CA 1
ATOM 686 C C . TRP A 1 85 ? 24.807 4.991 -41.524 1.00 89.69 85 TRP A C 1
ATOM 688 O O . TRP A 1 85 ? 25.327 4.218 -42.331 1.00 89.69 85 TRP A O 1
ATOM 698 N N . LYS A 1 86 ? 23.635 5.583 -41.788 1.00 90.62 86 LYS A N 1
ATOM 699 C CA . LYS A 1 86 ? 22.912 5.357 -43.051 1.00 90.62 86 LYS A CA 1
ATOM 700 C C . LYS A 1 86 ? 23.711 5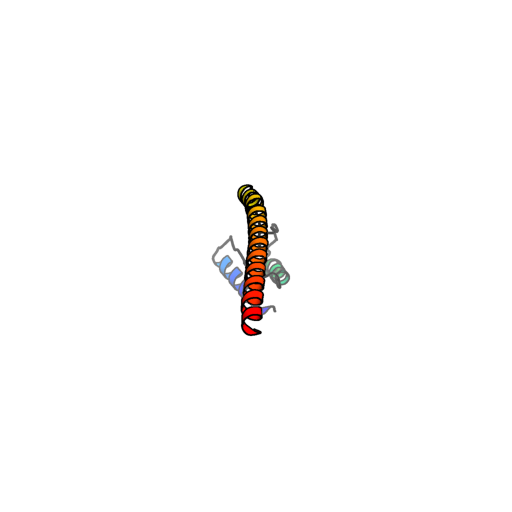.815 -44.267 1.00 90.62 86 LYS A C 1
ATOM 702 O O . LYS A 1 86 ? 23.737 5.111 -45.280 1.00 90.62 86 LYS A O 1
ATOM 707 N N . LEU A 1 87 ? 24.361 6.975 -44.183 1.00 90.12 87 LEU A N 1
ATOM 708 C CA . LEU A 1 87 ? 25.188 7.481 -45.275 1.00 90.12 87 LEU A CA 1
ATOM 709 C C . LEU A 1 87 ? 26.420 6.595 -45.488 1.00 90.12 87 LEU A C 1
ATOM 711 O O . LEU A 1 87 ? 26.710 6.221 -46.625 1.00 90.12 87 LEU A O 1
ATOM 715 N N . PHE A 1 88 ? 27.093 6.214 -44.401 1.00 91.38 88 PHE A N 1
ATOM 716 C CA . PHE A 1 88 ? 28.253 5.328 -44.437 1.00 91.38 88 PHE A CA 1
ATOM 717 C C . PHE A 1 88 ? 27.924 3.984 -45.102 1.00 91.38 88 PHE A C 1
ATOM 719 O O . PHE A 1 88 ? 28.591 3.596 -46.062 1.00 91.38 88 PHE A O 1
ATOM 726 N N . ILE A 1 89 ? 26.842 3.320 -44.679 1.00 92.00 89 ILE A N 1
ATOM 727 C CA . ILE A 1 89 ? 26.395 2.050 -45.272 1.00 92.00 89 ILE A CA 1
ATOM 728 C C . ILE A 1 89 ? 26.073 2.230 -46.760 1.00 92.00 89 ILE A C 1
ATOM 730 O O . ILE A 1 89 ? 26.483 1.411 -47.583 1.00 92.00 89 ILE A O 1
ATOM 734 N N . ARG A 1 90 ? 25.399 3.324 -47.144 1.00 89.75 90 ARG A N 1
ATOM 735 C CA . ARG A 1 90 ? 25.075 3.597 -48.553 1.00 89.75 90 ARG A CA 1
ATOM 736 C C . ARG A 1 90 ? 26.330 3.739 -49.415 1.00 89.75 90 ARG A C 1
ATOM 738 O O . ARG A 1 90 ? 26.367 3.219 -50.530 1.00 89.75 90 ARG A O 1
ATOM 745 N N . ILE A 1 91 ? 27.353 4.427 -48.911 1.00 91.75 91 ILE A N 1
ATOM 746 C CA . ILE A 1 91 ? 28.636 4.594 -49.603 1.00 91.75 91 ILE A CA 1
ATOM 747 C C . ILE A 1 91 ? 29.366 3.250 -49.706 1.00 91.75 91 ILE A C 1
ATOM 749 O O . ILE A 1 91 ? 29.802 2.885 -50.800 1.00 91.75 91 ILE A O 1
ATOM 753 N N . ALA A 1 92 ? 29.447 2.496 -48.608 1.00 92.81 92 ALA A N 1
ATOM 754 C CA . ALA A 1 92 ? 30.117 1.199 -48.562 1.00 92.81 92 ALA A CA 1
ATOM 755 C C . ALA A 1 92 ? 29.494 0.194 -49.549 1.00 92.81 92 ALA A C 1
ATOM 757 O O . ALA A 1 92 ? 30.211 -0.419 -50.341 1.00 92.81 92 ALA A O 1
ATOM 758 N N . VAL A 1 93 ? 28.160 0.092 -49.582 1.00 92.88 93 VAL A N 1
ATOM 759 C CA . VAL A 1 93 ? 27.431 -0.785 -50.517 1.00 92.88 93 VAL A CA 1
ATOM 760 C C . VAL A 1 93 ? 27.639 -0.353 -51.970 1.00 92.88 93 VAL A C 1
ATOM 762 O O . VAL A 1 93 ? 27.875 -1.196 -52.836 1.00 92.88 93 VAL A O 1
ATOM 765 N N . ASN A 1 94 ? 27.603 0.953 -52.260 1.00 92.00 94 ASN A N 1
ATOM 766 C CA . ASN A 1 94 ? 27.839 1.455 -53.615 1.00 92.00 94 ASN A CA 1
ATOM 767 C C . ASN A 1 94 ? 29.274 1.167 -54.089 1.00 92.00 94 ASN A C 1
ATOM 769 O O . ASN A 1 94 ? 29.482 0.776 -55.237 1.00 92.00 94 ASN A O 1
ATOM 773 N N . CYS A 1 95 ? 30.263 1.317 -53.202 1.00 90.19 95 CYS A N 1
ATOM 774 C CA . CYS A 1 95 ? 31.652 0.966 -53.485 1.00 90.19 95 CYS A CA 1
ATOM 775 C C . CYS A 1 95 ? 31.798 -0.538 -53.767 1.00 90.19 95 CYS A C 1
ATOM 777 O O . CYS A 1 95 ? 32.310 -0.919 -54.820 1.00 90.19 95 CYS A O 1
ATOM 779 N N . GLY A 1 96 ? 31.241 -1.390 -52.899 1.00 91.94 96 GLY A N 1
ATOM 780 C CA . GLY A 1 96 ? 31.230 -2.842 -53.090 1.00 91.94 96 GLY A CA 1
ATOM 781 C C . GLY A 1 96 ? 30.570 -3.268 -54.406 1.00 91.94 96 GLY A C 1
ATOM 782 O O . GLY A 1 96 ? 31.119 -4.094 -55.131 1.00 91.94 96 GLY A O 1
ATOM 783 N N . SER A 1 97 ? 29.443 -2.649 -54.781 1.00 89.19 97 SER A N 1
ATOM 784 C CA . SER A 1 97 ? 28.760 -2.919 -56.057 1.00 89.19 97 SER A CA 1
ATOM 785 C C . SER A 1 97 ? 29.610 -2.550 -57.278 1.00 89.19 97 SER A C 1
ATOM 787 O O . SER A 1 97 ? 29.582 -3.272 -58.277 1.00 89.19 97 SER A O 1
ATOM 789 N N . LYS A 1 98 ? 30.369 -1.447 -57.219 1.00 89.69 98 LYS A N 1
ATOM 790 C CA . LYS A 1 98 ? 31.288 -1.050 -58.298 1.00 89.69 98 LYS A CA 1
ATOM 791 C C . LYS A 1 98 ? 32.443 -2.037 -58.441 1.00 89.69 98 LYS A C 1
ATOM 793 O O . LYS A 1 98 ? 32.729 -2.455 -59.558 1.00 89.69 98 LYS A O 1
ATOM 798 N N . VAL A 1 99 ? 33.059 -2.443 -57.329 1.00 89.25 99 VAL A N 1
ATOM 799 C CA . VAL A 1 99 ? 34.153 -3.428 -57.328 1.00 89.25 99 VAL A CA 1
ATOM 800 C C . VAL A 1 99 ? 33.667 -4.778 -57.856 1.00 89.25 99 VAL A C 1
ATOM 802 O O . VAL A 1 99 ? 34.314 -5.359 -58.723 1.00 89.25 99 VAL A O 1
ATOM 805 N N . LEU A 1 100 ? 32.497 -5.248 -57.413 1.00 85.62 100 LEU A N 1
ATOM 806 C CA . LEU A 1 100 ? 31.922 -6.511 -57.878 1.00 85.62 100 LEU A CA 1
ATOM 807 C C . LEU A 1 100 ? 31.601 -6.483 -59.378 1.00 85.62 100 LEU A C 1
ATOM 809 O O . LEU A 1 100 ? 31.885 -7.452 -60.073 1.00 85.62 100 LEU A O 1
ATOM 813 N N . ARG A 1 101 ? 31.052 -5.373 -59.892 1.00 83.75 101 ARG A N 1
ATOM 814 C CA . ARG A 1 101 ? 30.819 -5.192 -61.336 1.00 83.75 101 ARG A CA 1
ATOM 815 C C . ARG A 1 101 ? 32.115 -5.169 -62.133 1.00 83.75 101 ARG A C 1
ATOM 817 O O . ARG A 1 101 ? 32.170 -5.772 -63.197 1.00 83.75 101 ARG A O 1
ATOM 824 N N . TYR A 1 102 ? 33.146 -4.503 -61.619 1.00 84.38 102 TYR A N 1
ATOM 825 C CA . TYR A 1 102 ? 34.457 -4.482 -62.255 1.00 84.38 102 TYR A CA 1
ATOM 826 C C . TYR A 1 102 ? 35.020 -5.905 -62.342 1.00 84.38 102 TYR A C 1
ATOM 828 O O . TYR A 1 102 ? 35.200 -6.419 -63.437 1.00 84.38 102 TYR A O 1
ATOM 836 N N . VAL A 1 103 ? 35.174 -6.603 -61.214 1.00 83.94 103 VAL A N 1
ATOM 837 C CA . VAL A 1 103 ? 35.697 -7.982 -61.180 1.00 83.94 103 VAL A CA 1
ATOM 838 C C . VAL A 1 103 ? 34.830 -8.953 -61.992 1.00 83.94 103 VAL A C 1
ATOM 840 O O . VAL A 1 103 ? 35.366 -9.804 -62.697 1.00 83.94 103 VAL A O 1
ATOM 843 N N . GLY A 1 104 ? 33.503 -8.818 -61.939 1.00 80.12 104 GLY A N 1
ATOM 844 C CA . GLY A 1 104 ? 32.573 -9.625 -62.730 1.00 80.12 104 GLY A CA 1
ATOM 845 C C . GLY A 1 104 ? 32.755 -9.442 -64.238 1.00 80.12 104 GLY A C 1
ATOM 846 O O . GLY A 1 104 ? 32.782 -10.431 -64.963 1.00 80.12 104 GLY A O 1
ATOM 847 N N . ASN A 1 105 ? 32.965 -8.207 -64.703 1.00 74.19 105 ASN A N 1
ATOM 848 C CA . ASN A 1 105 ? 33.245 -7.925 -66.113 1.00 74.19 105 ASN A CA 1
ATOM 849 C C . ASN A 1 105 ? 34.607 -8.480 -66.562 1.00 74.19 105 ASN A C 1
ATOM 851 O O . ASN A 1 105 ? 34.706 -8.983 -67.673 1.00 74.19 105 ASN A O 1
ATOM 855 N N . TYR A 1 106 ? 35.632 -8.449 -65.702 1.00 63.28 106 TYR A N 1
ATOM 856 C CA . TYR A 1 106 ? 36.937 -9.063 -65.998 1.00 63.28 106 TYR A CA 1
ATOM 857 C C . TYR A 1 106 ? 36.893 -10.591 -66.060 1.00 63.28 106 TYR A C 1
ATOM 859 O O . TYR A 1 106 ? 37.751 -11.192 -66.689 1.00 63.28 106 TYR A O 1
ATOM 867 N N . LYS A 1 107 ? 35.924 -11.227 -65.395 1.00 61.47 107 LYS A N 1
ATOM 868 C CA . LYS A 1 107 ? 35.787 -12.689 -65.370 1.00 61.47 107 LYS A CA 1
ATOM 869 C C . LYS A 1 107 ? 34.970 -13.241 -66.552 1.00 61.47 107 LYS A C 1
ATOM 871 O O . LYS A 1 107 ? 34.861 -14.455 -66.677 1.00 61.47 107 LYS A O 1
ATOM 876 N N . MET A 1 108 ? 34.376 -12.370 -67.377 1.00 53.59 108 MET A N 1
ATOM 877 C CA . MET A 1 108 ? 33.603 -12.729 -68.579 1.00 53.59 108 MET A CA 1
ATOM 878 C C . MET A 1 108 ? 34.306 -12.373 -69.906 1.00 53.59 108 MET A C 1
ATOM 880 O O . MET A 1 108 ? 33.693 -12.522 -70.963 1.00 53.59 108 MET A O 1
ATOM 884 N N . ILE A 1 109 ? 35.558 -11.904 -69.854 1.00 46.28 109 ILE A N 1
ATOM 885 C CA . ILE A 1 109 ? 36.478 -11.756 -70.998 1.00 46.28 109 ILE A CA 1
ATOM 886 C C . ILE A 1 109 ? 37.558 -12.826 -70.846 1.00 46.28 109 ILE A C 1
ATOM 888 O O . ILE A 1 109 ? 37.924 -13.434 -71.872 1.00 46.28 109 ILE A O 1
#

Sequence (109 aa):
IGERNRVAIERLRSAMDKGHNKIAILYGSYHMPDLGRRLREEFDLIPSGVEWLTAWFISQRKANNLTIMALLIISPVLLLDLCWWKLFIRIAVNCGSKVLRYVGNYKMI

Organism: Trifolium pratense (NCBI:txid57577)

Foldseek 3Di:
DCPVLVVVVVVVVVCVVVVDPDDDDDDDPPCVVVNVVCCCPVVVDDDPDDDDDDPDDDDDDDDDPVNVVCCVVVVVVVVVVVVVVVVVVVVVVVVVVVVCVVVVVVVVD

Radius of gyration: 38.42 Å; chains: 1; bounding box: 57×40×106 Å

Secondary structure (DSSP, 8-state):
-HHHHHHHHHHHHHHHHTT---------GGGHHHHHHHHHHHH-----------S------PPPHHHHHHHHHHHHHHHHHHHHHHHHHHHHHHHHHHHHHHHHHHTT-